Protein AF-A0A5W9S3C4-F1 (afdb_monomer_lite)

pLDDT: mean 77.78, std 16.36, range [35.62, 96.25]

InterPro domains:
  IPR006597 Sel1-like repeat [PF08238] (52-86)
  IPR006597 Sel1-like repeat [PF08238] (89-110)
  IPR006597 Sel1-like repeat [SM00671] (51-86)
  IPR011990 Tetratricopeptide-like helical domain superfamily [G3DSA:1.25.40.10] (14-111)

Radius of gyration: 16.18 Å; chains: 1; bounding box: 35×44×41 Å

Secondary structure (DSSP, 8-state):
----HHHHHHHHHHHHHHHHHHTTS-SSS-TTSHHHHHHHHHHHHHHTT-HHHHHHHHHHHHHTSSS---HHHHHHHHHHHHHTT-HHHHHHHHHHHHH-TTSPP-SGGG-

Organism: Salmonella typhimurium (NCBI:txid90371)

Structure (mmCIF, N/CA/C/O backbone):
data_AF-A0A5W9S3C4-F1
#
_entry.id   AF-A0A5W9S3C4-F1
#
loop_
_atom_site.group_PDB
_atom_site.id
_atom_site.type_symbol
_atom_site.label_atom_id
_atom_site.label_alt_id
_atom_site.label_comp_id
_atom_site.label_asym_id
_atom_site.label_entity_id
_atom_site.label_seq_id
_atom_site.pdbx_PDB_ins_code
_atom_site.Cartn_x
_atom_site.Cartn_y
_atom_site.Cartn_z
_atom_site.occupancy
_atom_site.B_iso_or_equiv
_atom_site.auth_seq_id
_atom_site.auth_comp_id
_atom_site.auth_asym_id
_atom_site.auth_atom_id
_atom_site.pdbx_PDB_model_num
ATOM 1 N N . MET A 1 1 ? 9.028 -33.300 24.438 1.00 42.25 1 MET A N 1
ATOM 2 C CA . MET A 1 1 ? 8.201 -32.208 25.005 1.00 42.25 1 MET A CA 1
ATOM 3 C C . MET A 1 1 ? 7.044 -31.913 24.052 1.00 42.25 1 MET A C 1
ATOM 5 O O . MET A 1 1 ? 7.296 -31.569 22.905 1.00 42.25 1 MET A O 1
ATOM 9 N N . ARG A 1 2 ? 5.786 -32.130 24.468 1.00 48.16 2 ARG A N 1
ATOM 10 C CA . ARG A 1 2 ? 4.589 -31.795 23.672 1.00 48.16 2 ARG A CA 1
ATOM 11 C C . ARG A 1 2 ? 4.179 -30.359 24.003 1.00 48.16 2 ARG A C 1
ATOM 13 O O . ARG A 1 2 ? 3.596 -30.121 25.052 1.00 48.16 2 ARG A O 1
ATOM 20 N N . PHE A 1 3 ? 4.521 -29.409 23.138 1.00 52.44 3 PHE A N 1
ATOM 21 C CA . PHE A 1 3 ? 4.029 -28.036 23.253 1.00 52.44 3 PHE A CA 1
ATOM 22 C C . PHE A 1 3 ? 2.505 -28.003 23.049 1.00 52.44 3 PHE A C 1
ATOM 24 O O . PHE A 1 3 ? 1.990 -28.685 22.160 1.00 52.44 3 PHE A O 1
ATOM 31 N N . SER A 1 4 ? 1.799 -27.230 23.881 1.00 62.25 4 SER A N 1
ATOM 32 C CA . SER A 1 4 ? 0.351 -26.982 23.784 1.00 62.25 4 SER A CA 1
ATOM 33 C C . SER A 1 4 ? -0.033 -26.493 22.379 1.00 62.25 4 SER A C 1
ATOM 35 O O . SER A 1 4 ? 0.690 -25.681 21.796 1.00 62.25 4 SER A O 1
ATOM 37 N N . SER A 1 5 ? -1.170 -26.956 21.836 1.00 65.69 5 SER A N 1
ATOM 38 C CA . SER A 1 5 ? -1.651 -26.586 20.488 1.00 65.69 5 SER A CA 1
ATOM 39 C C . SER A 1 5 ? -1.702 -25.074 20.257 1.00 65.69 5 SER A C 1
ATOM 41 O O . SER A 1 5 ? -1.423 -24.617 19.154 1.00 65.69 5 SER A O 1
ATOM 43 N N . ILE A 1 6 ? -1.977 -24.287 21.298 1.00 60.16 6 ILE A N 1
ATOM 44 C CA . ILE A 1 6 ? -2.042 -22.822 21.222 1.00 60.16 6 ILE A CA 1
ATOM 45 C C . ILE A 1 6 ? -0.658 -22.221 20.927 1.00 60.16 6 ILE A C 1
ATOM 47 O O . ILE A 1 6 ? -0.529 -21.333 20.090 1.00 60.16 6 ILE A O 1
ATOM 51 N N . PHE A 1 7 ? 0.403 -22.753 21.539 1.00 54.28 7 PHE A N 1
ATOM 52 C CA . PHE A 1 7 ? 1.772 -22.267 21.340 1.00 54.28 7 PHE A CA 1
ATOM 53 C C . PHE A 1 7 ? 2.291 -22.588 19.930 1.00 54.28 7 PHE A C 1
ATOM 55 O O . PHE A 1 7 ? 3.001 -21.786 19.327 1.00 54.28 7 PHE A O 1
ATOM 62 N N . LYS A 1 8 ? 1.867 -23.725 19.358 1.00 50.66 8 LYS A N 1
ATOM 63 C CA . LYS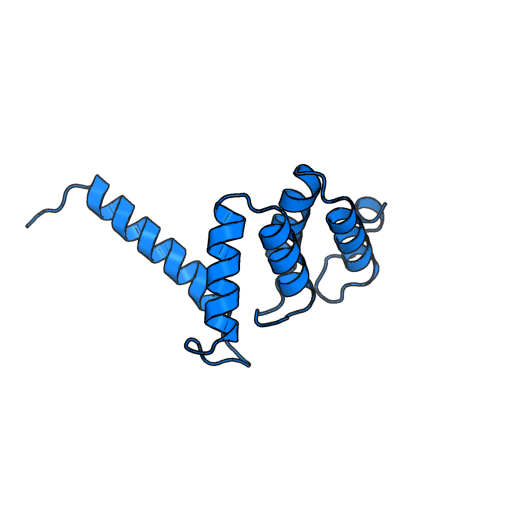 A 1 8 ? 2.115 -24.052 17.945 1.00 50.66 8 LYS A CA 1
ATOM 64 C C . LYS A 1 8 ? 1.402 -23.094 16.992 1.00 50.66 8 LYS A C 1
ATOM 66 O O . LYS A 1 8 ? 2.017 -22.702 16.013 1.00 50.66 8 LYS A O 1
ATOM 71 N N . ILE A 1 9 ? 0.155 -22.706 17.271 1.00 56.66 9 ILE A N 1
ATOM 72 C CA . ILE A 1 9 ? -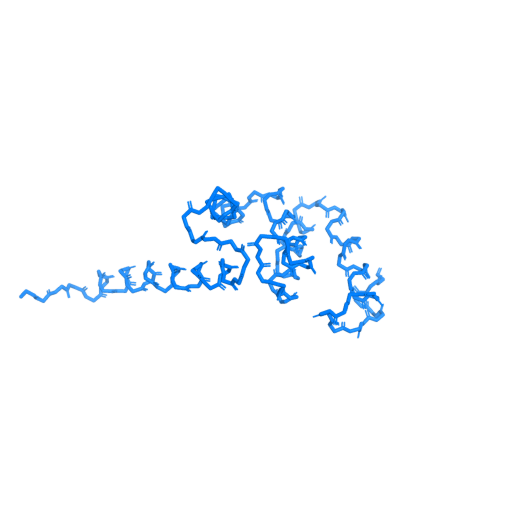0.607 -21.764 16.431 1.00 56.66 9 ILE A CA 1
ATOM 73 C C . ILE A 1 9 ? 0.012 -20.362 16.474 1.00 56.66 9 ILE A C 1
ATOM 75 O O . ILE A 1 9 ? 0.142 -19.728 15.434 1.00 56.66 9 ILE A O 1
ATOM 79 N N . ILE A 1 10 ? 0.448 -19.893 17.647 1.00 56.72 10 ILE A N 1
ATOM 80 C CA . ILE A 1 10 ? 1.103 -18.582 17.788 1.00 56.72 10 ILE A CA 1
ATOM 81 C C . ILE A 1 10 ? 2.426 -18.556 17.017 1.00 56.72 10 ILE A C 1
ATOM 83 O O . ILE A 1 10 ? 2.644 -17.652 16.217 1.00 56.72 10 ILE A O 1
ATOM 87 N N . ILE A 1 11 ? 3.281 -19.570 17.191 1.00 56.25 11 ILE A N 1
ATOM 88 C CA . ILE A 1 11 ? 4.537 -19.669 16.435 1.00 56.25 11 ILE A CA 1
ATOM 89 C C . ILE A 1 11 ? 4.250 -19.797 14.935 1.00 56.25 11 ILE A C 1
ATOM 91 O O . ILE A 1 11 ? 4.869 -19.098 14.144 1.00 56.25 11 ILE A O 1
ATOM 95 N N . LEU A 1 12 ? 3.281 -20.619 14.530 1.00 35.62 12 LEU A N 1
ATOM 96 C CA . LEU A 1 12 ? 2.903 -20.775 13.126 1.00 35.62 12 LEU A CA 1
ATOM 97 C C . LEU A 1 12 ? 2.402 -19.455 12.517 1.00 35.62 12 LEU A C 1
ATOM 99 O O . LEU A 1 12 ? 2.823 -19.118 11.420 1.00 35.62 12 LEU A O 1
ATOM 103 N N . ASN A 1 13 ? 1.595 -18.670 13.233 1.00 44.34 13 ASN A N 1
ATOM 104 C CA . ASN A 1 13 ? 1.144 -17.350 12.780 1.00 44.34 13 ASN A CA 1
ATOM 105 C C . ASN A 1 13 ? 2.292 -16.335 12.687 1.00 44.34 13 ASN A C 1
ATOM 107 O O . ASN A 1 13 ? 2.337 -15.580 11.722 1.00 44.34 13 ASN A O 1
ATOM 111 N N . ILE A 1 14 ? 3.242 -16.353 13.630 1.00 54.31 14 ILE A N 1
ATOM 112 C CA . ILE A 1 14 ? 4.457 -15.517 13.586 1.00 54.31 14 ILE A CA 1
ATOM 113 C C . ILE A 1 14 ? 5.360 -15.911 12.404 1.00 54.31 14 ILE A C 1
ATOM 115 O O . ILE A 1 14 ? 6.015 -15.065 11.801 1.00 54.31 14 ILE A O 1
ATOM 119 N N . PHE A 1 15 ? 5.420 -17.198 12.059 1.00 49.81 15 PHE A N 1
ATOM 120 C CA . PHE A 1 15 ? 6.184 -17.677 10.907 1.00 49.81 15 PHE A CA 1
ATOM 121 C C . PHE A 1 15 ? 5.472 -17.395 9.576 1.00 49.81 15 PHE A C 1
ATOM 123 O O . PHE A 1 15 ? 6.135 -17.015 8.615 1.00 49.81 15 PHE A O 1
ATOM 130 N N . ILE A 1 16 ? 4.143 -17.527 9.512 1.00 51.53 16 ILE A N 1
ATOM 131 C CA . ILE A 1 16 ? 3.347 -17.187 8.322 1.00 51.53 16 ILE A CA 1
ATOM 132 C C . ILE A 1 16 ? 3.418 -15.683 8.046 1.00 51.53 16 ILE A C 1
ATOM 134 O O . ILE A 1 16 ? 3.611 -15.301 6.893 1.00 51.53 16 ILE A O 1
ATOM 138 N N . SER A 1 17 ? 3.320 -14.833 9.076 1.00 49.78 17 SER A N 1
ATOM 139 C CA . SER A 1 17 ? 3.484 -13.389 8.896 1.00 49.78 17 SER A CA 1
ATOM 140 C C . SER A 1 17 ? 4.878 -13.075 8.356 1.00 49.78 17 SER A C 1
ATOM 142 O O . SER A 1 17 ? 4.980 -12.448 7.307 1.00 49.78 17 SER A O 1
ATOM 144 N N . LYS A 1 18 ? 5.945 -13.621 8.954 1.00 49.59 18 LYS A N 1
ATOM 145 C CA . LYS A 1 18 ? 7.321 -13.452 8.452 1.00 49.59 18 LYS A CA 1
ATOM 146 C C . LYS A 1 18 ? 7.525 -13.924 7.004 1.00 49.59 18 LYS A C 1
ATOM 148 O O . LYS A 1 18 ? 8.261 -13.278 6.268 1.00 49.59 18 LYS A O 1
ATOM 153 N N . MET A 1 19 ? 6.876 -15.011 6.578 1.00 47.03 19 MET A N 1
ATOM 154 C CA . MET A 1 19 ? 6.972 -15.514 5.196 1.00 47.03 19 MET A CA 1
ATOM 155 C C . MET A 1 19 ? 6.219 -14.639 4.185 1.00 47.03 19 MET A C 1
ATOM 157 O O . MET A 1 19 ? 6.674 -14.504 3.054 1.00 47.03 19 MET A O 1
ATOM 161 N N . ALA A 1 20 ? 5.103 -14.017 4.581 1.00 48.19 20 ALA A N 1
ATOM 162 C CA . ALA A 1 20 ? 4.418 -13.033 3.742 1.00 48.19 20 ALA A CA 1
ATOM 163 C C . ALA A 1 20 ? 5.235 -11.732 3.584 1.00 48.19 20 ALA A C 1
ATOM 165 O O . ALA A 1 20 ? 5.211 -11.140 2.511 1.00 48.19 20 ALA A O 1
ATOM 166 N N . HIS A 1 21 ? 5.988 -11.336 4.619 1.00 51.94 21 HIS A N 1
ATOM 167 C CA . HIS A 1 21 ? 6.844 -10.137 4.625 1.00 51.94 21 HIS A CA 1
ATOM 168 C C . HIS A 1 21 ? 8.135 -10.315 3.797 1.00 51.94 21 HIS A C 1
ATOM 170 O O . HIS A 1 21 ? 8.600 -9.385 3.146 1.00 51.94 21 HIS A O 1
ATOM 176 N N . ALA A 1 22 ? 8.724 -11.518 3.784 1.00 45.53 22 ALA A N 1
ATOM 177 C CA . ALA A 1 22 ? 9.995 -11.781 3.096 1.00 45.53 22 ALA A CA 1
ATOM 178 C C . ALA A 1 22 ? 9.901 -11.764 1.555 1.00 45.53 22 ALA A C 1
ATOM 180 O O . ALA A 1 22 ? 10.916 -11.590 0.889 1.00 45.53 22 ALA A O 1
ATOM 181 N N . ALA A 1 23 ? 8.702 -11.908 0.979 1.00 51.94 23 ALA A N 1
ATOM 182 C CA . ALA A 1 23 ? 8.507 -11.979 -0.474 1.00 51.94 23 ALA A CA 1
ATOM 183 C C . ALA A 1 23 ? 8.635 -10.620 -1.198 1.00 51.94 23 ALA A C 1
ATOM 185 O O . ALA A 1 23 ? 8.589 -10.562 -2.426 1.00 51.94 23 ALA A O 1
ATOM 186 N N . VAL A 1 24 ? 8.754 -9.524 -0.445 1.00 57.19 24 VAL A N 1
ATOM 187 C CA . VAL A 1 24 ? 8.628 -8.153 -0.953 1.00 57.19 24 VAL A CA 1
ATOM 188 C C . VAL A 1 24 ? 9.967 -7.583 -1.445 1.00 57.19 24 VAL A C 1
ATOM 190 O O . VAL A 1 24 ? 9.996 -6.797 -2.391 1.00 57.19 24 VAL A O 1
ATOM 193 N N . CYS A 1 25 ? 11.068 -8.047 -0.851 1.00 65.00 25 CYS A N 1
ATOM 194 C CA . CYS A 1 25 ? 12.433 -7.556 -1.048 1.00 65.00 25 CYS A CA 1
ATOM 195 C C . CYS A 1 25 ? 13.245 -8.290 -2.123 1.00 65.00 25 CYS A C 1
ATOM 197 O O . CYS A 1 25 ? 14.464 -8.190 -2.139 1.00 65.00 25 CYS A O 1
ATOM 199 N N . GLU A 1 26 ? 12.625 -9.039 -3.030 1.00 56.72 26 GLU A N 1
ATOM 200 C CA . GLU A 1 26 ? 13.380 -9.823 -4.013 1.00 56.72 26 GLU A CA 1
ATOM 201 C C . GLU A 1 26 ? 13.236 -9.268 -5.432 1.00 56.72 26 GLU A C 1
ATOM 203 O O . GLU A 1 26 ? 12.231 -9.482 -6.103 1.00 56.72 26 GLU A O 1
ATOM 208 N N . GLU A 1 27 ? 14.273 -8.524 -5.842 1.00 58.81 27 GLU A N 1
ATOM 209 C CA . GLU A 1 27 ? 14.908 -8.515 -7.182 1.00 58.81 27 GLU A CA 1
ATOM 210 C C . GLU A 1 27 ? 15.968 -7.400 -7.271 1.00 58.81 27 GLU A C 1
ATOM 212 O O . GLU A 1 27 ? 16.973 -7.550 -7.964 1.00 58.81 27 GLU A O 1
ATOM 217 N N . ARG A 1 28 ? 15.762 -6.285 -6.552 1.00 68.88 28 ARG A N 1
ATOM 218 C CA . ARG A 1 28 ? 16.595 -5.068 -6.645 1.00 68.88 28 ARG A CA 1
ATOM 219 C C . ARG A 1 28 ? 17.344 -4.692 -5.364 1.00 68.88 28 ARG A C 1
ATOM 221 O O . ARG A 1 28 ? 18.376 -4.033 -5.458 1.00 68.88 28 ARG A O 1
ATOM 228 N N . TYR A 1 29 ? 16.848 -5.101 -4.199 1.00 73.00 29 TYR A N 1
ATOM 229 C CA . TYR A 1 29 ? 17.387 -4.702 -2.898 1.00 73.00 29 TYR A CA 1
ATOM 230 C C . TYR A 1 29 ? 17.725 -5.940 -2.059 1.00 73.00 29 TYR A C 1
ATOM 232 O O . TYR A 1 29 ? 16.915 -6.858 -2.002 1.00 73.00 29 TYR A O 1
ATOM 240 N N . PRO A 1 30 ? 18.906 -6.015 -1.421 1.00 75.50 30 PRO A N 1
ATOM 241 C CA . PRO A 1 30 ? 19.207 -7.064 -0.449 1.00 75.50 30 PRO A CA 1
ATOM 242 C C . PRO A 1 30 ? 18.202 -7.059 0.711 1.00 75.50 30 PRO A C 1
ATOM 244 O O . PRO A 1 30 ? 17.769 -5.994 1.147 1.00 75.50 30 PRO A O 1
ATOM 247 N N . ALA A 1 31 ? 17.861 -8.226 1.257 1.00 73.25 31 ALA A N 1
ATOM 248 C CA . ALA A 1 31 ? 16.894 -8.329 2.358 1.00 73.25 31 ALA A CA 1
ATOM 249 C C . ALA A 1 31 ? 17.326 -7.584 3.641 1.00 73.25 31 ALA A C 1
ATOM 251 O O . ALA A 1 31 ? 16.481 -7.229 4.459 1.00 73.25 31 ALA A O 1
ATOM 252 N N . ASP A 1 32 ? 18.628 -7.353 3.820 1.00 78.81 32 ASP A N 1
ATOM 253 C CA . ASP A 1 32 ? 19.231 -6.610 4.929 1.00 78.81 32 ASP A CA 1
ATOM 254 C C . ASP A 1 32 ? 19.447 -5.115 4.635 1.00 78.81 32 ASP A C 1
ATOM 256 O O . ASP A 1 32 ? 19.916 -4.390 5.512 1.00 78.81 32 ASP A O 1
ATOM 260 N N . SER A 1 33 ? 19.076 -4.641 3.441 1.00 84.62 33 SER A N 1
ATOM 261 C CA . SER A 1 33 ? 19.176 -3.231 3.049 1.00 84.62 33 SER A CA 1
ATOM 262 C C . SER A 1 33 ? 18.286 -2.308 3.887 1.00 84.62 33 SER A C 1
ATOM 264 O O . SER A 1 33 ? 17.259 -2.726 4.431 1.00 84.62 33 SER A O 1
ATOM 266 N N . GLU A 1 34 ? 18.661 -1.029 3.966 1.00 87.31 34 GLU A N 1
ATOM 267 C CA . GLU A 1 34 ? 17.876 -0.005 4.667 1.00 87.31 34 GLU A CA 1
ATOM 268 C C . GLU A 1 34 ? 16.479 0.145 4.054 1.00 87.31 34 GLU A C 1
ATOM 270 O O . GLU A 1 34 ? 15.501 0.315 4.777 1.00 87.31 34 GLU A O 1
ATOM 275 N N . GLU A 1 35 ? 16.358 0.001 2.734 1.00 86.62 35 GLU A N 1
ATOM 276 C CA . GLU A 1 35 ? 15.088 0.024 2.014 1.00 86.62 35 GLU A CA 1
ATOM 277 C C . GLU A 1 35 ? 14.139 -1.072 2.508 1.00 86.62 35 GLU A C 1
ATOM 279 O O . GLU A 1 35 ? 12.975 -0.810 2.812 1.00 86.62 35 GLU A O 1
AT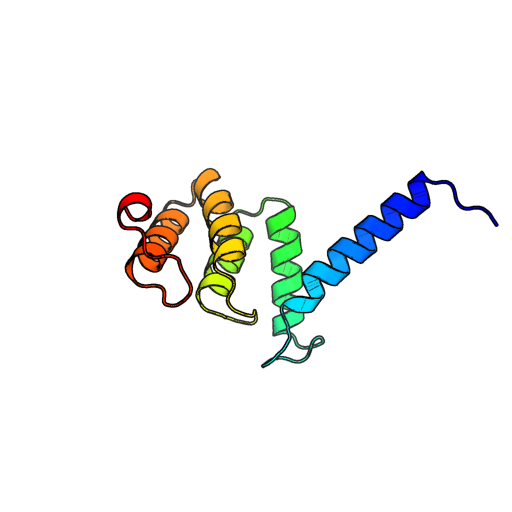OM 284 N N . CYS A 1 36 ? 14.649 -2.296 2.643 1.00 82.25 36 CYS A N 1
ATOM 285 C CA . CYS A 1 36 ? 13.883 -3.435 3.135 1.00 82.25 36 CYS A CA 1
ATOM 286 C C . CYS A 1 36 ? 13.513 -3.306 4.610 1.00 82.25 36 CYS A C 1
ATOM 288 O O . CYS A 1 36 ? 12.385 -3.620 4.995 1.00 82.25 36 CYS A O 1
ATOM 290 N N . GLN A 1 37 ? 14.427 -2.797 5.434 1.00 86.31 37 GLN A N 1
ATOM 291 C CA . GLN A 1 37 ? 14.132 -2.490 6.833 1.00 86.31 37 GLN A CA 1
ATOM 292 C C . GLN A 1 37 ? 13.051 -1.406 6.947 1.00 86.31 37 GLN A C 1
ATOM 294 O O . GLN A 1 37 ? 12.154 -1.509 7.785 1.00 86.31 37 GLN A O 1
ATOM 299 N N . TYR A 1 38 ? 13.080 -0.404 6.068 1.00 88.50 38 TYR A N 1
ATOM 300 C CA . TYR A 1 38 ? 12.104 0.679 6.071 1.00 88.50 38 TYR A CA 1
ATOM 301 C C . TYR A 1 38 ? 10.711 0.218 5.620 1.00 88.50 38 TYR A C 1
ATOM 303 O O . TYR A 1 38 ? 9.712 0.572 6.249 1.00 88.50 38 TYR A O 1
ATOM 311 N N . VAL A 1 39 ? 10.629 -0.637 4.593 1.00 88.25 39 VAL A N 1
ATOM 312 C CA . VAL A 1 39 ? 9.372 -1.309 4.212 1.00 88.25 39 VAL A CA 1
ATOM 313 C C . VAL A 1 39 ? 8.803 -2.084 5.401 1.00 88.25 39 VAL A C 1
ATOM 315 O O . VAL A 1 39 ? 7.622 -1.939 5.708 1.00 88.25 39 VAL A O 1
ATOM 318 N N . GLN A 1 40 ? 9.635 -2.841 6.122 1.00 86.06 40 GLN A N 1
ATOM 319 C CA . GLN A 1 40 ? 9.194 -3.607 7.293 1.00 86.06 40 GLN A CA 1
ATOM 320 C C . GLN A 1 40 ? 8.667 -2.711 8.421 1.00 86.06 40 GLN A C 1
ATOM 322 O O . GLN A 1 40 ? 7.664 -3.039 9.057 1.00 86.06 40 GLN A O 1
ATOM 327 N N . GLU A 1 41 ? 9.321 -1.579 8.687 1.00 89.69 41 GLU A N 1
ATOM 328 C CA . GLU A 1 41 ? 8.845 -0.611 9.679 1.00 89.69 41 GLU A CA 1
ATOM 329 C C . GLU A 1 41 ? 7.484 -0.024 9.274 1.00 89.69 41 GLU A C 1
ATOM 331 O O . GLU A 1 41 ? 6.578 0.098 10.105 1.00 89.69 41 GLU A O 1
ATOM 336 N N . LEU A 1 42 ? 7.313 0.304 7.991 1.00 91.31 42 LEU A N 1
ATOM 337 C CA . LEU A 1 42 ? 6.040 0.785 7.464 1.00 91.31 42 LEU A CA 1
ATOM 338 C C . LEU A 1 42 ? 4.943 -0.273 7.556 1.00 91.31 42 LEU A C 1
ATOM 340 O O . LEU A 1 42 ? 3.829 0.070 7.944 1.00 91.31 42 LEU A O 1
ATOM 344 N N . GLU A 1 43 ? 5.233 -1.540 7.256 1.00 90.56 43 GLU A N 1
ATOM 345 C CA . GLU A 1 43 ? 4.275 -2.646 7.400 1.00 90.56 43 GLU A CA 1
ATOM 346 C C . GLU A 1 43 ? 3.779 -2.761 8.840 1.00 90.56 43 GLU A C 1
ATOM 348 O O . GLU A 1 43 ? 2.568 -2.772 9.068 1.00 90.56 43 GLU A O 1
ATOM 353 N N . GLN A 1 44 ? 4.685 -2.713 9.818 1.00 89.12 44 GLN A N 1
ATOM 354 C CA . GLN A 1 44 ? 4.316 -2.743 11.235 1.00 89.12 44 GLN A CA 1
ATOM 355 C C . GLN A 1 44 ? 3.409 -1.568 11.625 1.00 89.12 44 GLN A C 1
ATOM 357 O O . GLN A 1 44 ? 2.403 -1.765 12.310 1.00 89.12 44 GLN A O 1
ATOM 362 N N . LYS A 1 45 ? 3.722 -0.347 11.178 1.00 92.19 45 LYS A N 1
ATOM 363 C CA . LYS A 1 45 ? 2.893 0.841 11.449 1.00 92.19 45 LYS A CA 1
ATOM 364 C C . LYS A 1 45 ? 1.534 0.759 10.753 1.00 92.19 45 LYS A C 1
ATOM 366 O O . LYS A 1 45 ? 0.501 1.037 11.361 1.00 92.19 45 LYS A O 1
ATOM 371 N N . ALA A 1 46 ? 1.509 0.316 9.501 1.00 93.56 46 ALA A N 1
ATOM 372 C CA . ALA A 1 46 ? 0.287 0.184 8.722 1.00 93.56 46 ALA A CA 1
ATOM 373 C C . ALA A 1 46 ? -0.654 -0.888 9.293 1.00 93.56 46 ALA A C 1
ATOM 375 O O . ALA A 1 46 ? -1.878 -0.705 9.296 1.00 93.56 46 ALA A O 1
ATOM 376 N N . GLU A 1 47 ? -0.098 -1.989 9.811 1.00 92.00 47 GLU A N 1
ATOM 377 C CA . GLU A 1 47 ? -0.830 -3.015 10.560 1.00 92.00 47 GLU A CA 1
ATOM 378 C C . GLU A 1 47 ? -1.422 -2.474 11.866 1.00 92.00 47 GLU A C 1
ATOM 380 O O . GLU A 1 47 ? -2.535 -2.859 12.229 1.00 92.00 47 GLU A O 1
ATOM 385 N N . GLN A 1 48 ? -0.733 -1.539 12.526 1.00 92.81 48 GLN A N 1
ATOM 386 C CA . GLN A 1 48 ? -1.220 -0.841 13.723 1.00 92.81 48 GLN A CA 1
ATOM 387 C C . GLN A 1 48 ? -2.255 0.253 13.425 1.00 92.81 48 GLN A C 1
ATOM 389 O O . GLN A 1 48 ? -2.830 0.817 14.354 1.00 92.81 48 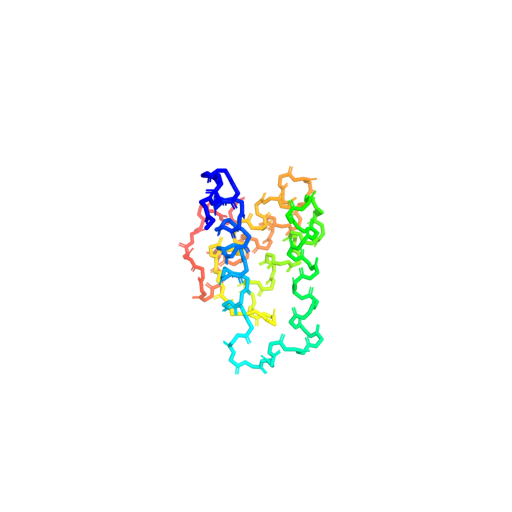GLN A O 1
ATOM 394 N N . GLY A 1 49 ? -2.540 0.524 12.151 1.00 92.12 49 GLY A N 1
ATOM 395 C CA . GLY A 1 49 ? -3.561 1.488 11.751 1.00 92.12 49 GLY A CA 1
ATOM 396 C C . GLY A 1 49 ? -3.024 2.857 11.352 1.00 92.12 49 GLY A C 1
ATOM 397 O O . GLY A 1 49 ? -3.833 3.722 11.048 1.00 92.12 49 GLY A O 1
ATOM 398 N N . ASP A 1 50 ? -1.709 3.064 11.303 1.00 96.06 50 ASP A N 1
ATOM 399 C CA . ASP A 1 50 ? -1.138 4.343 10.876 1.00 96.06 50 ASP A CA 1
ATOM 400 C C . ASP A 1 50 ? -1.551 4.662 9.426 1.00 96.06 50 ASP A C 1
ATOM 402 O O . ASP A 1 50 ? -1.194 3.945 8.487 1.00 96.06 50 ASP A O 1
ATOM 406 N N . GLU A 1 51 ? -2.367 5.706 9.253 1.00 96.25 51 GLU A N 1
ATOM 407 C CA . GLU A 1 51 ? -2.940 6.108 7.962 1.00 96.25 51 GLU A CA 1
ATOM 408 C C . GLU A 1 51 ? -1.851 6.448 6.939 1.00 96.25 51 GLU A C 1
ATOM 410 O O . GLU A 1 51 ? -1.919 5.997 5.794 1.00 96.25 51 GLU A O 1
ATOM 415 N N . SER A 1 52 ? -0.809 7.158 7.363 1.00 95.38 52 SER A N 1
ATOM 416 C CA . SER A 1 52 ? 0.284 7.588 6.496 1.00 95.38 52 SER A CA 1
ATOM 417 C C . SER A 1 52 ? 1.170 6.413 6.072 1.00 95.38 52 SER A C 1
ATOM 419 O O . SER A 1 52 ? 1.636 6.360 4.929 1.00 95.38 52 SER A O 1
ATOM 421 N N . ALA A 1 53 ? 1.363 5.421 6.944 1.00 94.94 53 ALA A N 1
ATOM 422 C CA . ALA A 1 53 ? 2.066 4.189 6.610 1.00 94.94 53 ALA A CA 1
ATOM 423 C C . ALA A 1 53 ? 1.259 3.317 5.640 1.00 94.94 53 ALA A C 1
ATOM 425 O O . ALA A 1 53 ? 1.814 2.785 4.679 1.00 94.94 53 ALA A O 1
ATOM 426 N N . GLN A 1 54 ? -0.059 3.212 5.843 1.00 95.69 54 GLN A N 1
ATOM 427 C CA . GLN A 1 54 ? -0.953 2.524 4.908 1.00 95.69 54 GLN A CA 1
ATOM 428 C C . GLN A 1 54 ? -0.945 3.197 3.534 1.00 95.69 54 GLN A C 1
ATOM 430 O O . GLN A 1 54 ? -0.815 2.517 2.518 1.00 95.69 54 GLN A O 1
ATOM 435 N N . PHE A 1 55 ? -1.027 4.526 3.495 1.00 95.56 55 PHE A N 1
ATOM 436 C CA . PHE A 1 55 ? -0.908 5.287 2.259 1.00 95.56 55 PHE A CA 1
ATOM 437 C C . PHE A 1 55 ? 0.431 5.012 1.556 1.00 95.56 55 PHE A C 1
ATOM 439 O O . PHE A 1 55 ? 0.452 4.672 0.371 1.00 95.56 55 PHE A O 1
ATOM 446 N N . SER A 1 56 ? 1.540 5.092 2.297 1.00 94.44 56 SER A N 1
ATOM 447 C CA . SER A 1 56 ? 2.891 4.909 1.752 1.00 94.44 56 SER A CA 1
ATOM 448 C C . SER A 1 56 ? 3.088 3.510 1.175 1.00 94.44 56 SER A C 1
ATOM 450 O O . SER A 1 56 ? 3.481 3.383 0.018 1.00 94.44 56 SER A O 1
ATOM 452 N N . LEU A 1 57 ? 2.734 2.457 1.920 1.00 92.56 57 LEU A N 1
ATOM 453 C CA . LEU A 1 57 ? 2.795 1.084 1.407 1.00 92.56 57 LEU A CA 1
ATOM 454 C C . LEU A 1 57 ? 1.905 0.899 0.187 1.00 92.56 57 LEU A C 1
ATOM 456 O O . LEU A 1 57 ? 2.311 0.275 -0.789 1.00 92.56 57 LEU A O 1
ATOM 460 N N . GLY A 1 58 ? 0.693 1.450 0.234 1.00 92.62 58 GLY A N 1
ATOM 461 C CA . GLY A 1 58 ? -0.247 1.409 -0.871 1.00 92.62 58 GLY A CA 1
ATOM 462 C C . GLY A 1 58 ? 0.335 1.977 -2.164 1.00 92.62 58 GLY A C 1
ATOM 463 O O . GLY A 1 58 ? 0.296 1.320 -3.204 1.00 92.62 58 GLY A O 1
ATOM 464 N N . SER A 1 59 ? 0.937 3.164 -2.080 1.00 91.81 59 SER A N 1
ATOM 465 C CA . SER A 1 59 ? 1.648 3.805 -3.191 1.00 91.81 59 SER A CA 1
ATOM 466 C C . SER A 1 59 ? 2.846 2.975 -3.662 1.00 91.81 59 SER A C 1
ATOM 468 O O . SER A 1 59 ? 3.031 2.775 -4.861 1.00 91.81 59 SER A O 1
ATOM 470 N N . TRP A 1 60 ? 3.633 2.420 -2.743 1.00 90.81 60 TRP A N 1
ATOM 471 C CA . TRP A 1 60 ? 4.841 1.679 -3.100 1.00 90.81 60 TRP A CA 1
ATOM 472 C C . TRP A 1 60 ? 4.545 0.359 -3.794 1.00 90.81 60 TRP A C 1
ATOM 474 O O . TRP A 1 60 ? 5.198 0.045 -4.785 1.00 90.81 60 TRP A O 1
ATOM 484 N N . TYR A 1 61 ? 3.524 -0.372 -3.346 1.00 88.94 61 TYR A N 1
ATOM 485 C CA . TYR A 1 61 ? 3.040 -1.560 -4.048 1.00 88.94 61 TYR A CA 1
ATOM 486 C C . TYR A 1 61 ? 2.439 -1.220 -5.418 1.00 88.94 61 TYR A C 1
ATOM 488 O O . TYR A 1 61 ? 2.464 -2.064 -6.313 1.00 88.94 61 TYR A O 1
ATOM 496 N N . ALA A 1 62 ? 1.915 -0.006 -5.610 1.00 88.31 62 ALA A N 1
ATOM 497 C CA . ALA A 1 62 ? 1.408 0.429 -6.906 1.00 88.31 62 ALA A CA 1
ATOM 498 C C . ALA A 1 62 ? 2.534 0.786 -7.894 1.00 88.31 62 ALA A C 1
ATOM 500 O O . ALA A 1 62 ? 2.431 0.472 -9.080 1.00 88.31 62 ALA A O 1
ATOM 501 N N . GLU A 1 63 ? 3.605 1.413 -7.401 1.00 86.38 63 GLU A N 1
ATOM 502 C CA . GLU A 1 63 ? 4.753 1.884 -8.192 1.00 86.38 63 GLU A CA 1
ATOM 503 C C . GLU A 1 63 ? 5.895 0.860 -8.314 1.00 86.38 63 GLU A C 1
ATOM 505 O O . GLU A 1 63 ? 6.748 0.995 -9.188 1.00 86.38 63 GLU A O 1
ATOM 510 N N . GLY A 1 64 ? 5.949 -0.146 -7.438 1.00 85.44 64 GLY A N 1
ATOM 511 C CA . GLY A 1 64 ? 7.110 -1.031 -7.303 1.00 85.44 64 GLY A CA 1
ATOM 512 C C . GLY A 1 64 ? 8.300 -0.393 -6.587 1.00 85.44 64 GLY A C 1
ATOM 513 O O . GLY A 1 64 ? 9.452 -0.661 -6.933 1.00 85.44 64 GLY A O 1
ATOM 514 N N . ARG A 1 65 ? 8.050 0.513 -5.635 1.00 86.38 65 ARG A N 1
ATOM 515 C CA . ARG A 1 65 ? 9.116 1.222 -4.913 1.00 86.38 65 ARG A CA 1
ATOM 516 C C . ARG A 1 65 ? 9.571 0.406 -3.707 1.00 86.38 65 ARG A C 1
ATOM 518 O O . ARG A 1 65 ? 8.798 0.237 -2.775 1.00 86.38 65 ARG A O 1
ATOM 525 N N . TYR A 1 66 ? 10.809 -0.096 -3.728 1.00 84.81 66 TYR A N 1
ATOM 526 C CA . TYR A 1 66 ? 11.403 -0.982 -2.698 1.00 84.81 66 TYR A CA 1
ATOM 527 C C . TYR A 1 66 ? 10.715 -2.343 -2.518 1.00 84.81 66 TYR A C 1
ATOM 529 O O . TYR A 1 66 ? 11.263 -3.238 -1.884 1.00 84.81 66 TYR A O 1
ATOM 537 N N . VAL A 1 67 ? 9.545 -2.500 -3.123 1.00 84.38 67 VAL A N 1
ATOM 538 C CA . VAL A 1 67 ? 8.684 -3.668 -3.082 1.00 84.38 67 VAL A CA 1
ATOM 539 C C . VAL A 1 67 ? 8.406 -4.122 -4.504 1.00 84.38 67 VAL A C 1
ATOM 541 O O . VAL A 1 67 ? 8.334 -3.302 -5.424 1.00 84.38 67 VAL A O 1
ATOM 544 N N . LYS A 1 68 ? 8.186 -5.418 -4.706 1.00 83.06 68 LYS A N 1
ATOM 545 C CA . LYS A 1 68 ? 7.615 -5.890 -5.969 1.00 83.06 68 LYS A CA 1
ATOM 546 C C . LYS A 1 68 ? 6.218 -5.272 -6.166 1.00 83.06 68 LYS A C 1
ATOM 548 O O . LYS A 1 68 ? 5.419 -5.328 -5.229 1.00 83.06 68 LYS A O 1
ATOM 553 N N . PRO A 1 69 ? 5.890 -4.718 -7.353 1.00 85.25 69 PRO A N 1
ATOM 554 C CA . PRO A 1 69 ? 4.542 -4.237 -7.620 1.00 85.25 69 PRO A CA 1
ATOM 555 C C . PRO A 1 69 ? 3.490 -5.317 -7.335 1.00 85.25 69 PRO A C 1
ATOM 557 O O . PRO A 1 69 ? 3.570 -6.428 -7.862 1.00 85.25 69 PRO A O 1
ATOM 560 N N . ASP A 1 70 ? 2.484 -4.977 -6.534 1.00 87.38 70 ASP A N 1
ATOM 561 C CA . ASP A 1 70 ? 1.329 -5.828 -6.251 1.00 87.38 70 ASP A CA 1
ATOM 562 C C . ASP A 1 70 ? 0.086 -4.951 -6.107 1.00 87.38 70 ASP A C 1
ATOM 564 O O . ASP A 1 70 ? -0.187 -4.348 -5.067 1.00 87.38 70 ASP A O 1
ATOM 568 N N . TYR A 1 71 ? -0.712 -4.904 -7.170 1.00 87.19 71 TYR A N 1
ATOM 569 C CA . TYR A 1 71 ? -1.914 -4.083 -7.200 1.00 87.19 71 TYR A CA 1
ATOM 570 C C . TYR A 1 71 ? -2.949 -4.489 -6.140 1.00 87.19 71 TYR A C 1
ATOM 572 O O . TYR A 1 71 ? -3.719 -3.646 -5.686 1.00 87.19 71 TYR A O 1
ATOM 580 N N . LYS A 1 72 ? -3.001 -5.761 -5.720 1.00 88.50 72 LYS A N 1
ATOM 581 C CA . LYS A 1 72 ? -3.962 -6.210 -4.701 1.00 88.50 72 LYS A CA 1
ATOM 582 C C . LYS A 1 72 ? -3.569 -5.666 -3.336 1.00 88.50 72 LYS A C 1
ATOM 584 O O . LYS A 1 72 ? -4.441 -5.209 -2.594 1.00 88.50 72 LYS A O 1
ATOM 589 N N . LEU A 1 73 ? -2.276 -5.701 -3.012 1.00 90.31 73 LEU A N 1
ATOM 590 C CA . LEU A 1 73 ? -1.752 -5.101 -1.786 1.00 90.31 73 LEU A CA 1
ATOM 591 C C . LEU A 1 73 ? -1.864 -3.576 -1.821 1.00 90.31 73 LEU A C 1
ATOM 593 O O . LEU A 1 73 ? -2.303 -2.991 -0.832 1.00 90.31 73 LEU A O 1
ATOM 597 N N . ALA A 1 74 ? -1.592 -2.951 -2.967 1.00 91.69 74 ALA A N 1
ATOM 598 C CA . ALA A 1 74 ? -1.795 -1.521 -3.159 1.00 91.69 74 ALA A CA 1
ATOM 599 C C . ALA A 1 74 ? -3.248 -1.102 -2.882 1.00 91.69 74 ALA A C 1
ATOM 601 O O . ALA A 1 74 ? -3.490 -0.224 -2.054 1.00 91.69 74 ALA A O 1
ATOM 602 N N . ILE A 1 75 ? -4.225 -1.789 -3.495 1.00 92.12 75 ILE A N 1
ATOM 603 C CA . ILE A 1 75 ? -5.660 -1.552 -3.260 1.00 92.12 75 ILE A CA 1
ATOM 604 C C . ILE A 1 75 ? -6.002 -1.719 -1.785 1.00 92.12 75 ILE A C 1
ATOM 606 O O . ILE A 1 75 ? -6.613 -0.836 -1.190 1.00 92.12 75 ILE A O 1
ATOM 610 N N . LYS A 1 76 ? -5.576 -2.827 -1.173 1.00 92.38 76 LYS A N 1
ATOM 611 C CA . LYS A 1 76 ? -5.853 -3.117 0.236 1.00 92.38 76 LYS A CA 1
ATOM 612 C C . LYS A 1 76 ? -5.369 -1.996 1.158 1.00 92.38 76 LYS A C 1
ATOM 614 O O . LYS A 1 76 ? -6.088 -1.633 2.088 1.00 92.38 76 LYS A O 1
ATOM 619 N N . TRP A 1 77 ? -4.157 -1.492 0.949 1.00 94.69 77 TRP A N 1
ATOM 620 C CA . TRP A 1 77 ? -3.570 -0.476 1.818 1.00 94.69 77 TRP A CA 1
ATOM 621 C C . TRP A 1 77 ? -4.143 0.922 1.562 1.00 94.69 77 TRP A C 1
ATOM 623 O O . TRP A 1 77 ? -4.534 1.587 2.521 1.00 94.69 77 TRP A O 1
ATOM 633 N N . LEU A 1 78 ? -4.316 1.321 0.298 1.00 93.88 78 LEU A N 1
ATOM 634 C CA . LEU A 1 78 ? -4.934 2.604 -0.057 1.00 93.88 78 LEU A CA 1
ATOM 635 C C . LEU A 1 78 ? -6.410 2.673 0.361 1.00 93.88 78 LEU A C 1
ATOM 637 O O . LEU A 1 78 ? -6.858 3.706 0.843 1.00 93.88 78 LEU A O 1
ATOM 641 N N . GLU A 1 79 ? -7.174 1.580 0.256 1.00 94.38 79 GLU A N 1
ATOM 642 C CA . GLU A 1 79 ? -8.554 1.550 0.763 1.00 94.38 79 GLU A CA 1
ATOM 643 C C . GLU A 1 79 ? -8.610 1.707 2.286 1.00 94.38 79 GLU A 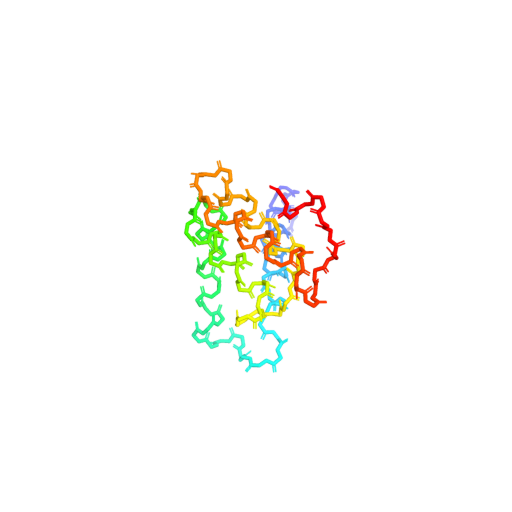C 1
ATOM 645 O O . GLU A 1 79 ? -9.537 2.325 2.807 1.00 94.38 79 GLU A O 1
ATOM 650 N N . LYS A 1 80 ? -7.647 1.138 3.024 1.00 94.62 80 LYS A N 1
ATOM 651 C CA . LYS A 1 80 ? -7.578 1.326 4.478 1.00 94.62 80 LYS A CA 1
ATOM 652 C C . LYS A 1 80 ? -7.250 2.775 4.832 1.00 94.62 80 LYS A C 1
ATOM 654 O O . LYS A 1 80 ? -7.968 3.343 5.648 1.00 94.62 80 LYS A O 1
ATOM 659 N N . ALA A 1 81 ? -6.252 3.376 4.186 1.00 95.44 81 ALA A N 1
ATOM 660 C CA . ALA A 1 81 ? -5.904 4.780 4.395 1.00 95.44 81 ALA A CA 1
ATOM 661 C C . ALA A 1 81 ? -7.078 5.708 4.032 1.00 95.44 81 ALA A C 1
ATOM 663 O O . ALA A 1 81 ? -7.471 6.565 4.823 1.00 95.44 81 ALA A O 1
ATOM 664 N N . GLY A 1 82 ? -7.733 5.473 2.890 1.00 93.56 82 GLY A N 1
ATOM 665 C CA . GLY A 1 82 ? -8.913 6.228 2.461 1.00 93.56 82 GLY A CA 1
ATOM 666 C C . GLY A 1 82 ? -10.083 6.138 3.445 1.00 93.56 82 GLY A C 1
ATOM 667 O O . GLY A 1 82 ? -10.744 7.136 3.717 1.00 93.56 82 GLY A O 1
ATOM 668 N N . LYS A 1 83 ? -10.316 4.971 4.064 1.00 94.12 83 LYS A N 1
ATOM 669 C CA . LYS A 1 83 ? -11.331 4.811 5.128 1.00 94.12 83 LYS A CA 1
ATOM 670 C C . LYS A 1 83 ? -11.026 5.615 6.393 1.00 94.12 83 LYS A C 1
ATOM 672 O O . LYS A 1 83 ? -11.947 5.866 7.164 1.00 94.12 83 LYS A O 1
ATOM 677 N N . GLN A 1 84 ? -9.773 6.009 6.606 1.00 91.56 84 GLN A N 1
ATOM 678 C CA . GLN A 1 84 ? -9.350 6.845 7.732 1.00 91.56 84 GLN A CA 1
ATOM 679 C C . GLN A 1 84 ? -9.382 8.350 7.417 1.00 91.56 84 GLN A C 1
ATOM 681 O O . GLN A 1 84 ? -9.037 9.153 8.277 1.00 91.56 84 GLN A O 1
ATOM 686 N N . GLY A 1 85 ? -9.834 8.743 6.218 1.00 86.31 85 GLY A N 1
ATOM 687 C CA . GLY A 1 85 ? -9.929 10.147 5.796 1.00 86.31 85 GLY A CA 1
ATOM 688 C C . GLY A 1 85 ? -8.797 10.607 4.877 1.00 86.31 85 GLY A C 1
ATOM 689 O O . GLY A 1 85 ? -8.673 11.797 4.603 1.00 86.31 85 GLY A O 1
ATOM 690 N N . SER A 1 86 ? -7.973 9.681 4.384 1.00 84.44 86 SER A N 1
ATOM 691 C CA . SER A 1 86 ? -6.953 9.978 3.381 1.00 84.44 86 SER A CA 1
ATOM 692 C C . SER A 1 86 ? -7.584 10.135 1.995 1.00 84.44 86 SER A C 1
ATOM 694 O O . SER A 1 86 ? -7.547 9.216 1.175 1.00 84.44 86 SER A O 1
ATOM 696 N N . ASP A 1 87 ? -8.180 11.293 1.706 1.00 82.44 87 ASP A N 1
ATOM 697 C CA . ASP A 1 87 ? -8.834 11.558 0.410 1.00 82.44 87 ASP A CA 1
ATOM 698 C C . ASP A 1 87 ? -7.878 11.338 -0.777 1.00 82.44 87 ASP A C 1
ATOM 700 O O . ASP A 1 87 ? -8.267 10.858 -1.846 1.00 82.44 87 ASP A O 1
ATOM 704 N N . PHE A 1 88 ? -6.586 11.605 -0.565 1.00 85.25 88 PHE A N 1
ATOM 705 C CA . PHE A 1 88 ? -5.543 11.389 -1.564 1.00 85.25 88 PHE A CA 1
ATOM 706 C C . PHE A 1 88 ? -5.339 9.901 -1.909 1.00 85.25 88 PHE A C 1
ATOM 708 O O . PHE A 1 88 ? -4.963 9.575 -3.034 1.00 85.25 88 PHE A O 1
ATOM 715 N N . SER A 1 89 ? -5.663 8.978 -0.997 1.00 88.81 89 SER A N 1
ATOM 716 C CA . SER A 1 89 ? -5.591 7.535 -1.260 1.00 88.81 89 SER A CA 1
ATOM 717 C C . SER A 1 89 ? -6.560 7.093 -2.358 1.00 88.81 89 SER A C 1
ATOM 719 O O . SER A 1 89 ? -6.196 6.292 -3.222 1.00 88.81 89 SER A O 1
ATOM 721 N N . TYR A 1 90 ? -7.783 7.633 -2.370 1.00 86.88 90 TYR A N 1
ATOM 722 C CA . TYR A 1 90 ? -8.760 7.319 -3.415 1.00 86.88 90 TYR A CA 1
ATOM 723 C C . TYR A 1 90 ? -8.395 7.958 -4.755 1.00 86.88 90 TYR A C 1
ATOM 725 O O . TYR A 1 90 ? -8.597 7.333 -5.795 1.00 86.88 90 TYR A O 1
ATOM 733 N N . PHE A 1 91 ? -7.782 9.146 -4.740 1.00 87.81 91 PHE A N 1
ATOM 734 C CA . PHE A 1 91 ? -7.217 9.743 -5.951 1.00 87.81 91 PHE A CA 1
ATOM 735 C C . PHE A 1 91 ? -6.144 8.838 -6.579 1.00 87.81 91 PHE A C 1
ATOM 737 O O . PHE A 1 91 ? -6.207 8.557 -7.777 1.00 87.81 91 PHE A O 1
ATOM 744 N N . ILE A 1 92 ? -5.208 8.317 -5.774 1.00 86.06 92 ILE A N 1
ATOM 745 C CA . ILE A 1 92 ? -4.193 7.365 -6.250 1.00 86.06 92 ILE A CA 1
ATOM 746 C C . ILE A 1 92 ? -4.847 6.093 -6.802 1.00 86.06 92 ILE A C 1
ATOM 748 O O . ILE A 1 92 ? -4.474 5.631 -7.881 1.00 86.06 92 ILE A O 1
ATOM 752 N N . LEU A 1 93 ? -5.858 5.545 -6.121 1.00 88.25 93 LEU A N 1
ATOM 753 C CA . LEU A 1 93 ? -6.586 4.380 -6.631 1.00 88.25 93 LEU A CA 1
ATOM 754 C C . LEU A 1 93 ? -7.232 4.656 -7.987 1.00 88.25 93 LEU A C 1
ATOM 756 O O . LEU A 1 93 ? -7.067 3.856 -8.907 1.00 88.25 93 LEU A O 1
ATOM 760 N N . GLY A 1 94 ? -7.919 5.788 -8.140 1.00 87.50 94 GLY A N 1
ATOM 761 C CA . GLY A 1 94 ? -8.541 6.155 -9.408 1.00 87.50 94 GLY A CA 1
ATOM 762 C C . GLY A 1 94 ? -7.526 6.390 -10.526 1.00 87.50 94 GLY A C 1
ATOM 763 O O . GLY A 1 94 ? -7.761 5.988 -11.669 1.00 87.50 94 GLY A O 1
ATOM 764 N N . TYR A 1 95 ? -6.361 6.956 -10.205 1.00 89.00 95 TYR A N 1
ATOM 765 C CA . TYR A 1 95 ? -5.254 7.065 -11.150 1.00 89.00 95 TYR A CA 1
ATOM 766 C C . TYR A 1 95 ? -4.789 5.681 -11.627 1.00 89.00 95 TYR A C 1
ATOM 768 O O . TYR A 1 95 ? -4.772 5.421 -12.832 1.00 89.00 95 TYR A O 1
ATOM 776 N N . HIS A 1 96 ? -4.493 4.754 -10.712 1.00 87.38 96 HIS A N 1
ATOM 777 C CA . HIS A 1 96 ? -4.016 3.424 -11.094 1.00 87.38 96 HIS A CA 1
ATOM 778 C C . HIS A 1 96 ? -5.094 2.564 -11.769 1.00 87.38 96 HIS A C 1
ATOM 780 O O . HIS A 1 96 ? -4.772 1.825 -12.694 1.00 87.38 96 HIS A O 1
ATOM 786 N N . TYR A 1 97 ? -6.374 2.694 -11.412 1.00 85.56 97 TYR A N 1
ATOM 787 C CA . TYR A 1 97 ? -7.459 2.016 -12.134 1.00 85.56 97 TYR A CA 1
ATOM 788 C C . TYR A 1 97 ? -7.644 2.513 -13.580 1.00 85.56 97 TYR A C 1
ATOM 790 O O . TYR A 1 97 ? -8.162 1.758 -14.406 1.00 85.56 97 TYR A O 1
ATOM 798 N N . ASN A 1 98 ? -7.248 3.752 -13.900 1.00 82.38 98 ASN A N 1
ATOM 799 C CA . ASN A 1 98 ? -7.290 4.289 -15.267 1.00 82.38 98 ASN A CA 1
ATOM 800 C C . ASN A 1 98 ? -6.003 4.029 -16.061 1.00 82.38 98 ASN A C 1
ATOM 802 O O . ASN A 1 98 ? -6.080 3.793 -17.266 1.00 82.38 98 ASN A O 1
ATOM 806 N N . TYR A 1 99 ? -4.840 4.117 -15.408 1.00 80.25 99 TYR A N 1
ATOM 807 C CA . TYR A 1 99 ? -3.542 4.232 -16.086 1.00 80.25 99 TYR A CA 1
ATOM 808 C C . TYR A 1 99 ? -2.482 3.232 -15.608 1.00 80.25 99 TYR A C 1
ATOM 810 O O . TYR A 1 99 ? -1.415 3.147 -16.208 1.00 80.25 99 TYR A O 1
ATOM 818 N N . GLY A 1 100 ? -2.726 2.497 -14.522 1.00 79.00 100 GLY A N 1
ATOM 819 C CA . GLY A 1 100 ? -1.736 1.600 -13.934 1.00 79.00 100 GLY A CA 1
ATOM 820 C C . GLY A 1 100 ? -1.561 0.323 -14.751 1.00 79.00 100 GLY A C 1
ATOM 821 O O . GLY A 1 100 ? -2.496 -0.462 -14.871 1.00 79.00 100 GLY A O 1
ATOM 822 N N . GLU A 1 101 ? -0.346 0.066 -15.236 1.00 69.00 101 GLU A N 1
ATOM 823 C CA . GLU A 1 101 ? -0.022 -1.122 -16.049 1.00 69.00 101 GLU A CA 1
ATOM 824 C C . GLU A 1 101 ? -0.282 -2.450 -15.318 1.00 69.00 101 GLU A C 1
ATOM 826 O O . GLU A 1 101 ? -0.635 -3.451 -15.937 1.00 69.00 101 GLU A O 1
ATOM 831 N N . ASN A 1 102 ? -0.159 -2.446 -13.987 1.00 72.62 102 ASN A N 1
ATOM 832 C CA . ASN A 1 102 ? -0.340 -3.625 -13.139 1.00 72.62 102 ASN A CA 1
ATOM 833 C C . ASN A 1 102 ? -1.722 -3.693 -12.472 1.00 72.62 102 ASN A C 1
ATOM 835 O O . ASN A 1 102 ? -1.985 -4.632 -11.724 1.00 72.62 102 ASN A O 1
ATOM 839 N N . PHE A 1 103 ? -2.602 -2.716 -12.710 1.00 82.69 103 PHE A N 1
ATOM 840 C CA . PHE A 1 103 ? -3.947 -2.676 -12.136 1.00 82.69 103 PHE A CA 1
ATOM 841 C C . PHE A 1 103 ? -4.984 -3.163 -13.153 1.00 82.69 103 PHE A C 1
ATOM 843 O O . PHE A 1 103 ? -4.859 -2.906 -14.350 1.00 82.69 103 PHE A O 1
ATOM 850 N N . PRO A 1 104 ? -6.058 -3.839 -12.707 1.00 75.44 104 PRO A N 1
ATOM 851 C CA . PRO A 1 104 ? -7.170 -4.137 -13.592 1.00 75.44 104 PRO A CA 1
ATOM 852 C C . PRO A 1 104 ? -7.838 -2.824 -14.005 1.00 75.44 104 PRO A C 1
ATOM 854 O O . PRO A 1 104 ? -8.381 -2.119 -13.154 1.00 75.44 104 PRO A O 1
ATOM 857 N N . LEU A 1 105 ? -7.830 -2.516 -15.302 1.00 72.31 105 LEU A N 1
ATOM 858 C CA . LEU A 1 105 ? -8.504 -1.333 -15.835 1.00 72.31 105 LEU A CA 1
ATOM 859 C C . LEU A 1 105 ? -9.982 -1.336 -15.421 1.00 72.31 105 LEU A C 1
ATOM 861 O O . LEU A 1 105 ? -10.724 -2.272 -15.729 1.00 72.31 105 LEU A O 1
ATOM 865 N N . SER A 1 106 ? -10.423 -0.293 -14.717 1.00 75.44 106 SER A N 1
ATOM 866 C CA . SER A 1 106 ? -11.822 -0.156 -14.306 1.00 75.44 106 SER A CA 1
ATOM 867 C C . SER A 1 106 ? -12.227 1.300 -14.156 1.00 75.44 106 SER A C 1
ATOM 869 O O . SER A 1 106 ? -11.991 1.932 -13.130 1.00 75.44 106 SER A O 1
ATOM 871 N N . ARG A 1 107 ? -12.939 1.810 -15.164 1.00 62.25 107 ARG A N 1
ATOM 872 C CA . ARG A 1 107 ? -13.477 3.175 -15.141 1.00 62.25 107 ARG A CA 1
ATOM 873 C C . ARG A 1 107 ? -14.471 3.388 -13.991 1.00 62.25 107 ARG A C 1
ATOM 875 O O . ARG A 1 107 ? -14.521 4.475 -13.441 1.00 62.25 107 ARG A O 1
ATOM 882 N N . GLN A 1 108 ? -15.231 2.360 -13.600 1.00 70.94 108 GLN A N 1
ATOM 883 C CA . GLN A 1 108 ? -16.190 2.451 -12.490 1.00 70.94 108 GLN A CA 1
ATOM 884 C C . GLN A 1 108 ? -15.500 2.646 -11.136 1.00 70.94 108 GLN A C 1
ATOM 886 O O . GLN A 1 108 ? -16.030 3.348 -10.289 1.00 70.94 108 GLN A O 1
ATOM 891 N N . LYS A 1 109 ? -14.339 2.015 -10.925 1.00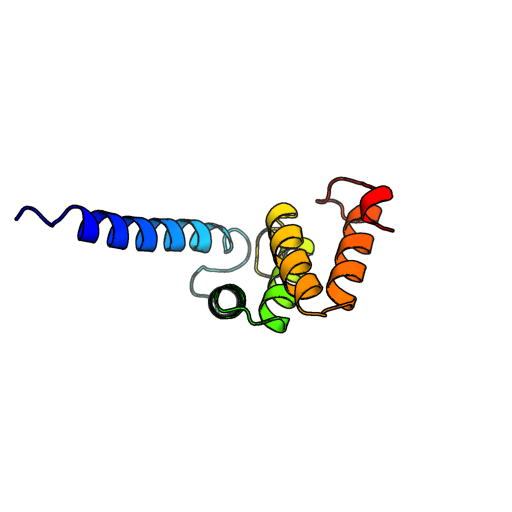 69.44 109 LYS A N 1
ATOM 892 C CA . LYS A 1 109 ? -13.572 2.140 -9.675 1.00 69.44 109 LYS A CA 1
ATOM 893 C C . LYS A 1 109 ? -12.666 3.371 -9.646 1.00 69.44 109 LYS A C 1
ATOM 895 O O . LYS A 1 109 ? -11.948 3.572 -8.673 1.00 69.44 109 LYS A O 1
ATOM 900 N N . ALA A 1 110 ? -12.670 4.143 -10.726 1.00 62.38 110 ALA A N 1
ATOM 901 C CA . ALA A 1 110 ? -11.827 5.307 -10.897 1.00 62.38 110 ALA A CA 1
ATOM 902 C C . ALA A 1 110 ? -12.575 6.647 -10.835 1.00 62.38 110 ALA A C 1
ATOM 904 O O . ALA A 1 110 ? -11.953 7.690 -11.039 1.00 62.38 110 ALA A O 1
ATOM 905 N N . LEU A 1 111 ? -13.888 6.591 -10.595 1.00 57.19 111 LEU A N 1
ATOM 906 C CA . LEU A 1 111 ? -14.807 7.709 -10.373 1.00 57.19 111 LEU A CA 1
ATOM 907 C C . LEU A 1 111 ? -15.195 7.749 -8.894 1.00 57.19 111 LEU A C 1
ATOM 909 O O . LEU A 1 111 ? -15.397 8.874 -8.394 1.00 57.19 111 LEU A O 1
#

Foldseek 3Di:
DDDDPVVVVVVVVVVVVVVVLQQWQPDPHDCPDPLNVVLVVLVVCLVVQNLVSLLVQLVCLQVVPSTPNDNVSNCVSLVSSVVVVPVVSQCVQLCCLCPRPNDPNDNPSND

Sequence (111 aa):
MRFSSIFKIIILNIFISKMAHAAVCEERYPADSEECQYVQELEQKAEQGDESAQFSLGSWYAEGRYVKPDYKLAIKWLEKAGKQGSDFSYFILGYHYNYGENFPLSRQKAL